Protein AF-A0A1L3J2H9-F1 (afdb_monomer_lite)

Sequence (93 aa):
MCKISDKIKFCSCKLKKKDGYKHYWVHFRYNKNIEEFAMGEPVMPTYLMDSDFVINESTLLFRLNEPDAFDFQTNFKSKDKILIVINDSEKSD

Structure (mmCIF, N/CA/C/O backbone):
data_AF-A0A1L3J2H9-F1
#
_entry.id   AF-A0A1L3J2H9-F1
#
loop_
_atom_site.group_PDB
_atom_site.id
_atom_site.type_symbol
_atom_site.label_atom_id
_atom_site.label_alt_id
_atom_site.label_comp_id
_atom_site.label_asym_id
_atom_site.label_entity_id
_atom_site.label_seq_id
_atom_site.pdbx_PDB_ins_code
_atom_site.Cartn_x
_atom_site.Cartn_y
_atom_site.Cartn_z
_atom_site.occupancy
_atom_site.B_iso_or_equiv
_atom_site.auth_seq_id
_atom_site.auth_comp_id
_atom_site.auth_asym_id
_atom_site.auth_atom_id
_atom_site.pdbx_PDB_model_num
ATOM 1 N N . MET A 1 1 ? 20.306 1.733 -6.108 1.00 65.25 1 MET A N 1
ATOM 2 C CA . MET A 1 1 ? 19.239 0.932 -5.470 1.00 65.25 1 MET A CA 1
ATOM 3 C C . MET A 1 1 ? 18.573 0.134 -6.582 1.00 65.25 1 MET A C 1
ATOM 5 O O . MET A 1 1 ? 18.733 0.517 -7.730 1.00 65.25 1 MET A O 1
ATOM 9 N N . CYS A 1 2 ? 17.940 -1.000 -6.296 1.00 76.69 2 CYS A N 1
ATOM 10 C CA . CYS A 1 2 ? 17.335 -1.827 -7.343 1.00 76.69 2 CYS A CA 1
ATOM 11 C C . CYS A 1 2 ? 15.929 -1.336 -7.714 1.00 76.69 2 CYS A C 1
ATOM 13 O O . CYS A 1 2 ? 15.201 -0.801 -6.871 1.00 76.69 2 CYS A O 1
ATOM 15 N N . LYS A 1 3 ? 15.515 -1.588 -8.960 1.00 86.56 3 LYS A N 1
ATOM 16 C CA . LYS A 1 3 ? 14.140 -1.359 -9.409 1.00 86.56 3 LYS A CA 1
ATOM 17 C C . LYS A 1 3 ? 13.193 -2.389 -8.792 1.00 86.56 3 LYS A C 1
ATOM 19 O O . LYS A 1 3 ? 13.366 -3.598 -8.949 1.00 86.56 3 LYS A O 1
ATOM 24 N N . ILE A 1 4 ? 12.169 -1.895 -8.114 1.00 87.31 4 ILE A N 1
ATOM 25 C CA . ILE A 1 4 ? 11.154 -2.693 -7.433 1.00 87.31 4 ILE A CA 1
ATOM 26 C C . ILE A 1 4 ? 10.181 -3.299 -8.450 1.00 87.31 4 ILE A C 1
ATOM 28 O O . ILE A 1 4 ? 9.791 -2.656 -9.424 1.00 87.31 4 ILE A O 1
ATOM 32 N N . SER A 1 5 ? 9.759 -4.544 -8.209 1.00 88.88 5 SER A N 1
ATOM 33 C CA . SER A 1 5 ? 8.705 -5.179 -9.002 1.00 88.88 5 SER A CA 1
ATOM 34 C C . SER A 1 5 ? 7.324 -4.620 -8.655 1.00 88.88 5 SER A C 1
ATOM 36 O O . 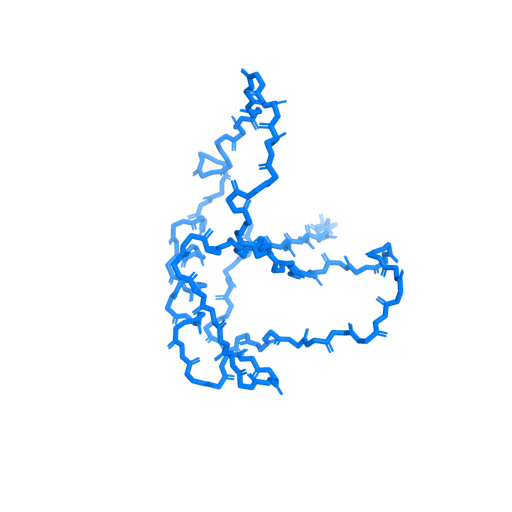SER A 1 5 ? 6.953 -4.486 -7.491 1.00 88.88 5 SER A O 1
ATOM 38 N N . ASP A 1 6 ? 6.522 -4.413 -9.690 1.00 91.00 6 ASP A N 1
ATOM 39 C CA . ASP A 1 6 ? 5.090 -4.116 -9.632 1.00 91.00 6 ASP A CA 1
ATOM 40 C C . ASP A 1 6 ? 4.231 -5.268 -9.073 1.00 91.00 6 ASP A C 1
ATOM 42 O O . ASP A 1 6 ? 3.057 -5.075 -8.789 1.00 91.00 6 ASP A O 1
ATOM 46 N N . LYS A 1 7 ? 4.798 -6.461 -8.857 1.00 92.31 7 LYS A N 1
ATOM 47 C CA . LYS A 1 7 ? 4.077 -7.669 -8.412 1.00 92.31 7 LYS A CA 1
ATOM 48 C C . LYS A 1 7 ? 4.288 -8.019 -6.938 1.00 92.31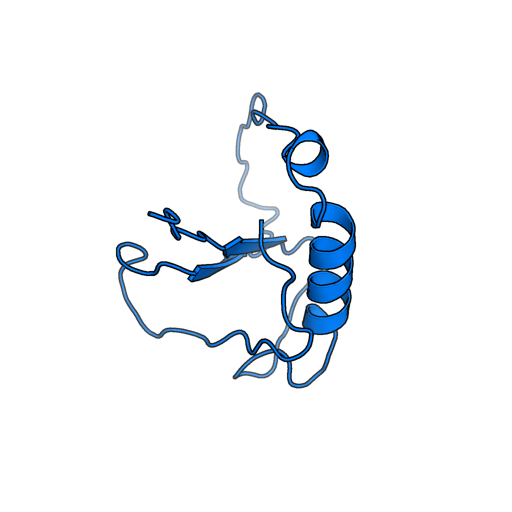 7 LYS A C 1
ATOM 50 O O . LYS A 1 7 ? 3.985 -9.137 -6.520 1.00 92.31 7 LYS A O 1
ATOM 55 N N . ILE A 1 8 ? 4.826 -7.102 -6.130 1.00 90.50 8 ILE A N 1
ATOM 56 C CA . ILE A 1 8 ? 5.057 -7.345 -4.695 1.00 90.50 8 ILE A CA 1
ATOM 57 C C . ILE A 1 8 ? 3.748 -7.687 -3.980 1.00 90.50 8 ILE A C 1
ATOM 59 O O . ILE A 1 8 ? 2.709 -7.094 -4.253 1.00 90.50 8 ILE A O 1
ATOM 63 N N . LYS A 1 9 ? 3.794 -8.618 -3.024 1.00 91.56 9 LYS A N 1
ATOM 64 C CA . LYS A 1 9 ? 2.666 -8.914 -2.137 1.00 91.56 9 LYS A CA 1
ATOM 65 C C . LYS A 1 9 ? 3.025 -8.599 -0.689 1.00 91.56 9 LYS A C 1
ATOM 67 O O . LYS A 1 9 ? 3.985 -9.149 -0.147 1.00 91.56 9 LYS A O 1
ATOM 72 N N . PHE A 1 10 ? 2.250 -7.725 -0.060 1.00 90.62 10 PHE A N 1
ATOM 73 C CA . PHE A 1 10 ? 2.441 -7.295 1.322 1.00 90.62 10 PHE A CA 1
ATOM 74 C C . PHE A 1 10 ? 1.809 -8.308 2.271 1.00 90.62 10 PHE A C 1
ATOM 76 O O . PHE A 1 10 ? 0.610 -8.277 2.531 1.00 90.62 10 PHE A O 1
ATOM 83 N N . CYS A 1 11 ? 2.630 -9.232 2.764 1.00 88.06 11 CYS A N 1
ATOM 84 C CA . CYS A 1 11 ? 2.172 -10.299 3.645 1.00 88.06 11 CYS A CA 1
ATOM 85 C C . CYS A 1 11 ? 2.190 -9.856 5.114 1.00 88.06 11 CYS A C 1
ATOM 87 O O . CYS A 1 11 ? 3.149 -9.223 5.569 1.00 88.06 11 CYS A O 1
ATOM 89 N N . SER A 1 12 ? 1.149 -10.209 5.863 1.00 81.81 12 SER A N 1
ATOM 90 C CA . SER A 1 12 ? 1.043 -10.000 7.301 1.00 81.81 12 SER A CA 1
ATOM 91 C C . SER A 1 12 ? 1.756 -11.126 8.060 1.00 81.81 12 SER A C 1
ATOM 93 O O . SER A 1 12 ? 1.389 -12.299 8.013 1.00 81.81 12 SER A O 1
ATOM 95 N N . CYS A 1 13 ? 2.807 -10.783 8.802 1.00 72.12 13 CYS A N 1
ATOM 96 C CA . CYS A 1 13 ? 3.479 -11.740 9.676 1.00 72.12 13 CYS A CA 1
ATOM 97 C C . CYS A 1 13 ? 2.809 -11.726 11.057 1.00 72.12 13 CYS A C 1
ATOM 99 O O . CYS A 1 13 ? 2.770 -10.692 11.720 1.00 72.12 13 CYS A O 1
ATOM 101 N N . LYS A 1 14 ? 2.345 -12.878 11.558 1.00 64.62 14 LYS A N 1
ATOM 102 C CA . LYS A 1 14 ? 1.795 -13.033 12.928 1.00 64.62 14 LYS A CA 1
ATOM 103 C C . LYS A 1 14 ? 2.870 -12.998 14.036 1.00 64.62 14 LYS A C 1
ATOM 105 O O . LYS A 1 14 ? 2.727 -13.666 15.060 1.00 64.62 14 LYS A O 1
ATOM 110 N N . LEU A 1 15 ? 3.986 -12.298 13.840 1.00 59.25 15 LEU A N 1
ATOM 111 C CA . LEU A 1 15 ? 5.188 -12.488 14.658 1.00 59.25 15 LEU A CA 1
ATOM 112 C C . LEU A 1 15 ? 5.440 -11.339 15.638 1.00 59.25 15 LEU A C 1
ATOM 114 O O . LEU A 1 15 ? 5.283 -10.165 15.325 1.00 59.25 15 LEU A O 1
ATOM 118 N N . LYS A 1 16 ? 5.834 -11.719 16.861 1.00 55.94 16 LYS A N 1
ATOM 119 C CA . LYS A 1 16 ? 5.951 -10.855 18.048 1.00 55.94 16 LYS A CA 1
ATOM 120 C C . LYS A 1 16 ? 7.194 -9.944 18.070 1.00 55.94 16 LYS A C 1
ATOM 122 O O . LYS A 1 16 ? 7.340 -9.179 19.017 1.00 55.94 16 LYS A O 1
ATOM 127 N N . LYS A 1 17 ? 8.095 -10.014 17.080 1.00 57.25 17 LYS A N 1
ATOM 128 C CA . LYS A 1 17 ? 9.318 -9.188 17.011 1.00 57.25 17 LYS A CA 1
ATOM 129 C C . LYS A 1 17 ? 9.567 -8.669 15.594 1.00 57.25 17 LYS A C 1
ATOM 131 O O . LYS A 1 17 ? 9.482 -9.437 14.641 1.00 57.25 17 LYS A O 1
ATOM 136 N N . LYS A 1 18 ? 9.888 -7.371 15.493 1.00 56.25 18 LYS A N 1
ATOM 137 C CA . LYS A 1 18 ? 10.344 -6.693 14.263 1.00 56.25 18 LYS A CA 1
ATOM 138 C C . LYS A 1 18 ? 11.763 -7.113 13.855 1.00 56.25 18 LYS A C 1
ATOM 140 O O . LYS A 1 18 ? 12.098 -7.046 12.677 1.00 56.25 18 LYS A O 1
ATOM 145 N N . ASP A 1 19 ? 12.574 -7.549 14.816 1.00 57.91 19 ASP A N 1
ATOM 146 C CA . ASP A 1 19 ? 13.992 -7.836 14.605 1.00 57.91 19 ASP A CA 1
ATOM 147 C C . ASP A 1 19 ? 14.173 -9.112 13.771 1.00 57.91 19 ASP A C 1
ATOM 149 O O . ASP A 1 19 ? 13.794 -10.201 14.205 1.00 57.91 19 ASP A O 1
ATOM 153 N N . GLY A 1 20 ? 14.749 -8.972 12.572 1.00 64.25 20 GLY A N 1
ATOM 154 C CA . GLY A 1 20 ? 15.181 -10.100 11.736 1.00 64.25 20 GLY A CA 1
ATOM 155 C C . GLY A 1 20 ? 14.732 -10.080 10.271 1.00 64.25 20 GLY A C 1
ATOM 156 O O . GLY A 1 20 ? 15.219 -10.900 9.497 1.00 64.25 20 GLY A O 1
ATOM 157 N N . TYR A 1 21 ? 13.850 -9.165 9.853 1.00 73.31 21 TYR A N 1
ATOM 158 C CA . TYR A 1 21 ? 13.397 -9.098 8.456 1.00 73.31 21 TYR A CA 1
ATOM 159 C C . TYR A 1 21 ? 14.205 -8.098 7.630 1.00 73.31 21 TYR A C 1
ATOM 161 O O . TYR A 1 21 ? 14.237 -6.908 7.941 1.00 73.31 21 TYR A O 1
ATOM 169 N N . LYS A 1 22 ? 14.809 -8.579 6.534 1.00 81.38 22 LYS A N 1
ATOM 170 C CA . LYS A 1 22 ? 15.525 -7.743 5.552 1.00 81.38 22 LYS A CA 1
ATOM 171 C C . LYS A 1 22 ? 14.589 -6.711 4.911 1.00 81.38 22 LYS A C 1
ATOM 173 O O . LYS A 1 22 ? 14.930 -5.534 4.832 1.00 81.38 22 LYS A O 1
ATOM 178 N N . HIS A 1 23 ? 13.390 -7.141 4.525 1.00 85.62 23 HIS A N 1
ATOM 179 C CA . HIS A 1 23 ? 12.342 -6.287 3.974 1.00 85.62 23 HIS A CA 1
ATOM 180 C C . HIS A 1 23 ? 11.075 -6.455 4.805 1.00 85.62 23 HIS A C 1
ATOM 182 O O . HIS A 1 23 ? 10.681 -7.583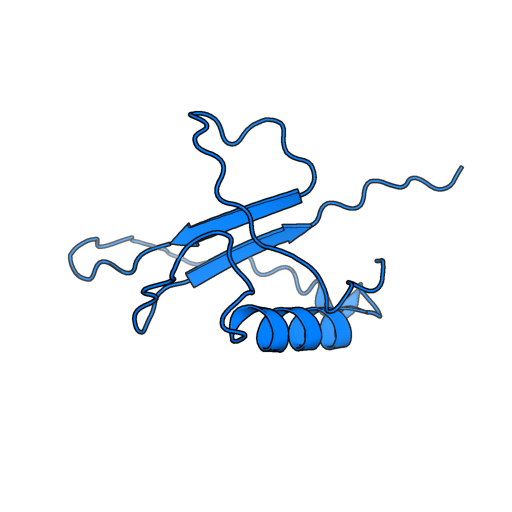 5.109 1.00 85.62 23 HIS A O 1
ATOM 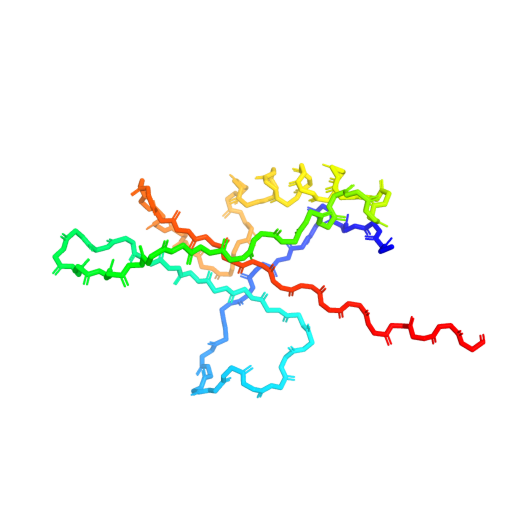188 N N . TYR A 1 24 ? 10.443 -5.351 5.185 1.00 87.56 24 TYR A N 1
ATOM 189 C CA . TYR A 1 24 ? 9.218 -5.380 5.976 1.00 87.56 24 TYR A CA 1
ATOM 190 C C . TYR A 1 24 ? 8.375 -4.135 5.728 1.00 87.56 24 TYR A C 1
ATOM 192 O O . TYR A 1 24 ? 8.831 -3.147 5.158 1.00 87.56 24 TYR A O 1
ATOM 200 N N . TRP A 1 25 ? 7.132 -4.177 6.191 1.00 88.69 25 TRP A N 1
ATOM 201 C CA . TRP A 1 25 ? 6.243 -3.027 6.190 1.00 88.69 25 TRP A CA 1
ATOM 202 C C . TRP A 1 25 ? 5.546 -2.900 7.546 1.00 88.69 25 TRP A C 1
ATOM 204 O O . TRP A 1 25 ? 5.425 -3.871 8.297 1.00 88.69 25 TRP A O 1
ATOM 214 N N . VAL A 1 26 ? 5.126 -1.685 7.887 1.00 87.75 26 VAL A N 1
ATOM 215 C CA . VAL A 1 26 ? 4.433 -1.368 9.138 1.00 87.75 26 VAL A CA 1
ATOM 216 C C . VAL A 1 26 ? 3.227 -0.497 8.824 1.00 87.75 26 VAL A C 1
ATOM 218 O O . VAL A 1 26 ? 3.351 0.515 8.136 1.00 87.75 26 VAL A O 1
ATOM 221 N N . HIS A 1 27 ? 2.067 -0.865 9.367 1.00 88.56 27 HIS A N 1
ATOM 222 C CA . HIS A 1 27 ? 0.869 -0.031 9.336 1.00 88.56 27 HIS A CA 1
ATOM 223 C C . HIS A 1 27 ? 0.743 0.776 10.622 1.00 88.56 27 HIS A C 1
ATOM 225 O O . HIS A 1 27 ? 0.605 0.216 11.710 1.00 88.56 27 HIS A O 1
ATOM 231 N N . PHE A 1 28 ? 0.748 2.095 10.485 1.00 87.50 28 PHE A N 1
ATOM 232 C CA . PHE A 1 28 ? 0.453 3.029 11.559 1.00 87.50 28 PHE A CA 1
ATOM 233 C C . PHE A 1 28 ? -0.985 3.523 11.411 1.00 87.50 28 PHE A C 1
ATOM 235 O O . PHE A 1 28 ? -1.329 4.220 10.452 1.00 87.50 28 PHE A O 1
ATOM 242 N N . ARG A 1 29 ? -1.832 3.155 12.376 1.00 89.00 29 ARG A N 1
ATOM 243 C CA . ARG A 1 29 ? -3.219 3.618 12.455 1.00 89.00 29 ARG A CA 1
ATOM 244 C C . ARG A 1 29 ? -3.252 5.005 13.086 1.00 89.00 29 ARG A C 1
ATOM 246 O O . ARG A 1 29 ? -2.794 5.167 14.216 1.00 89.00 29 ARG A O 1
ATOM 253 N N . TYR A 1 30 ? -3.839 5.981 12.396 1.00 88.31 30 TYR A N 1
ATOM 254 C CA . TYR A 1 30 ? -3.985 7.317 12.974 1.00 88.31 30 TYR A CA 1
ATOM 255 C C . TYR A 1 30 ? -4.924 7.290 14.188 1.00 88.31 30 TYR A C 1
ATOM 257 O O . TYR A 1 30 ? -6.055 6.802 14.107 1.00 88.31 30 TYR A O 1
ATOM 265 N N . ASN A 1 31 ? -4.468 7.854 15.307 1.00 87.62 31 ASN A N 1
ATOM 266 C CA . ASN A 1 31 ? -5.260 8.014 16.519 1.00 87.62 31 ASN A CA 1
ATOM 267 C C . ASN A 1 31 ? -5.209 9.472 16.985 1.00 87.62 31 ASN A C 1
ATOM 269 O O . ASN A 1 31 ? -4.195 9.936 17.492 1.00 87.62 31 ASN A O 1
ATOM 273 N N . LYS A 1 32 ? -6.336 10.177 16.848 1.00 84.81 32 LYS A N 1
ATOM 274 C CA . LYS A 1 32 ? -6.474 11.590 17.236 1.00 84.81 32 LYS A CA 1
ATOM 275 C C . LYS A 1 32 ? -6.303 11.858 18.738 1.00 84.81 32 LYS A C 1
ATOM 277 O O . LYS A 1 32 ? -6.144 13.009 19.111 1.00 84.81 32 LYS A O 1
ATOM 282 N N . ASN A 1 33 ? -6.405 10.826 19.577 1.00 85.81 33 ASN A N 1
ATOM 283 C CA . ASN A 1 33 ? -6.304 10.948 21.031 1.00 85.81 33 ASN A CA 1
ATOM 284 C C . ASN A 1 33 ? -4.868 10.729 21.535 1.00 85.81 33 ASN A C 1
ATOM 286 O O . ASN A 1 33 ? -4.635 10.810 22.737 1.00 85.81 33 ASN A O 1
ATOM 290 N N . ILE A 1 34 ? -3.931 10.379 20.648 1.00 80.75 34 ILE A N 1
ATOM 291 C CA . ILE A 1 34 ? -2.517 10.263 20.993 1.00 80.75 34 ILE A CA 1
ATOM 292 C C . ILE A 1 34 ? -1.858 11.582 20.602 1.00 80.75 34 ILE A C 1
ATOM 294 O O . ILE A 1 34 ? -1.712 11.886 19.419 1.00 80.75 34 ILE A O 1
ATOM 298 N N . GLU A 1 35 ? -1.479 12.364 21.605 1.00 69.88 35 GLU A N 1
ATOM 299 C CA . GLU A 1 35 ? -0.642 13.544 21.421 1.00 69.88 35 GLU A CA 1
ATOM 300 C C . GLU A 1 35 ? 0.826 13.103 21.403 1.00 69.88 35 GLU A C 1
ATOM 302 O O . GLU A 1 35 ? 1.475 12.985 22.440 1.00 69.88 35 GLU A O 1
ATOM 307 N N . GLU A 1 36 ? 1.359 12.806 20.217 1.00 67.69 36 GLU A N 1
ATOM 308 C CA . GLU A 1 36 ? 2.807 12.667 20.048 1.00 67.69 36 GLU A CA 1
ATOM 309 C C . GLU A 1 36 ? 3.426 14.065 19.950 1.00 67.69 36 GLU A C 1
ATOM 311 O O . GLU A 1 36 ? 3.254 14.778 18.960 1.00 67.69 36 GLU A O 1
ATOM 316 N N . PHE A 1 37 ? 4.148 14.472 20.995 1.00 64.12 37 PHE A N 1
ATOM 317 C CA . PHE A 1 37 ? 4.952 15.689 20.966 1.00 64.12 37 PHE A CA 1
ATOM 318 C C . PHE A 1 37 ? 6.224 15.431 20.148 1.00 64.12 37 PHE A C 1
ATOM 320 O O . PHE A 1 37 ? 7.204 14.882 20.653 1.00 64.12 37 PHE A O 1
ATOM 327 N N . ALA A 1 38 ? 6.205 15.809 18.871 1.00 70.44 38 ALA A N 1
ATOM 328 C CA . ALA A 1 38 ? 7.366 15.751 17.990 1.00 70.44 38 ALA A CA 1
ATOM 329 C C . ALA A 1 38 ? 7.891 17.169 17.727 1.00 70.44 38 ALA A C 1
ATOM 331 O O . ALA A 1 38 ? 7.179 18.010 17.185 1.00 70.44 38 ALA A O 1
ATOM 332 N N . MET A 1 39 ? 9.149 17.437 18.093 1.00 73.50 39 MET A N 1
ATOM 333 C CA . MET A 1 39 ? 9.814 18.718 17.791 1.00 73.50 39 MET A CA 1
ATOM 334 C C . MET A 1 39 ? 10.323 18.796 16.341 1.00 73.50 39 MET A C 1
ATOM 336 O O . MET A 1 39 ? 10.635 19.878 15.853 1.00 73.50 39 MET A O 1
ATOM 340 N N . GLY A 1 40 ? 10.402 17.655 15.652 1.00 68.81 40 GLY A N 1
ATOM 341 C CA . GLY A 1 40 ? 10.831 17.534 14.263 1.00 68.81 40 GLY A CA 1
ATOM 342 C C . GLY A 1 40 ? 11.199 16.091 13.916 1.00 68.81 40 GLY A C 1
ATOM 343 O O . GLY A 1 40 ? 11.363 15.256 14.805 1.00 68.81 40 GLY A O 1
ATOM 344 N N . GLU A 1 41 ? 11.337 15.806 12.624 1.00 71.69 41 GLU A N 1
ATOM 345 C CA . GLU A 1 41 ? 11.814 14.524 12.099 1.00 71.69 41 GLU A CA 1
ATOM 346 C C . GLU A 1 41 ? 13.019 14.797 11.184 1.00 71.69 41 GLU A C 1
ATOM 348 O O . GLU A 1 41 ? 12.921 15.654 10.300 1.00 71.69 41 GLU A O 1
ATOM 353 N N . PRO A 1 42 ? 14.173 14.134 11.385 1.00 69.81 42 PRO A N 1
ATOM 354 C CA . PRO A 1 42 ? 15.288 14.258 10.460 1.00 69.81 42 PRO A CA 1
ATOM 355 C C . PRO A 1 42 ? 14.900 13.632 9.116 1.00 69.81 42 PRO A C 1
ATOM 357 O O . PRO A 1 42 ? 14.731 12.420 9.009 1.00 69.81 42 PRO A O 1
ATOM 360 N N . VAL A 1 43 ? 14.786 14.458 8.078 1.00 69.06 43 VAL A N 1
ATOM 361 C CA . VAL A 1 43 ? 14.528 13.990 6.712 1.00 69.06 43 VAL A CA 1
ATOM 362 C C . VAL A 1 43 ? 15.858 13.861 5.979 1.00 69.06 43 VAL A C 1
ATOM 364 O O . VAL A 1 43 ? 16.515 14.856 5.679 1.00 69.06 43 VAL A O 1
ATOM 367 N N . MET A 1 44 ? 16.254 12.627 5.676 1.00 66.44 44 MET A N 1
ATOM 368 C CA . MET A 1 44 ? 17.342 12.344 4.738 1.00 66.44 44 MET A CA 1
ATOM 369 C C . MET A 1 44 ? 16.748 12.293 3.321 1.00 66.44 44 MET A C 1
ATOM 371 O O . MET A 1 44 ? 15.896 11.439 3.069 1.00 66.44 44 MET A O 1
ATOM 375 N N . PRO A 1 45 ? 17.151 13.177 2.389 1.00 68.56 45 PRO A N 1
ATOM 376 C CA . PRO A 1 45 ? 16.621 13.202 1.029 1.00 68.56 45 PRO A CA 1
ATOM 377 C C . PRO A 1 45 ? 17.222 12.060 0.196 1.00 68.56 45 PRO A C 1
ATOM 379 O O . PRO A 1 45 ? 18.055 12.275 -0.682 1.00 68.56 45 PRO A O 1
ATOM 382 N N . THR A 1 46 ? 16.811 10.823 0.474 1.00 70.69 46 THR A N 1
ATOM 383 C CA . THR A 1 46 ? 17.290 9.617 -0.226 1.00 70.69 46 THR A CA 1
ATOM 384 C C . THR A 1 46 ? 17.002 9.655 -1.726 1.00 70.69 46 THR A C 1
ATOM 386 O O . THR A 1 46 ? 17.773 9.099 -2.502 1.00 70.69 46 THR A O 1
ATOM 389 N N . TYR A 1 47 ? 15.977 10.402 -2.149 1.00 66.94 47 TYR A N 1
ATOM 390 C CA . TYR A 1 47 ? 15.667 10.671 -3.556 1.00 66.94 47 TYR A CA 1
ATOM 391 C C . TYR A 1 47 ? 16.805 11.344 -4.338 1.00 66.94 47 TYR A C 1
ATOM 393 O O . TYR A 1 47 ? 16.847 11.234 -5.558 1.00 66.94 47 TYR A O 1
ATOM 401 N N . LEU A 1 48 ? 17.729 12.040 -3.664 1.00 67.88 48 LEU A N 1
ATOM 402 C CA . LEU A 1 48 ? 18.906 12.633 -4.310 1.00 67.88 48 LEU A CA 1
ATOM 403 C C . LEU A 1 48 ? 20.004 11.603 -4.596 1.00 67.88 48 LEU A C 1
ATOM 405 O O . LEU A 1 48 ? 20.889 11.869 -5.405 1.00 67.88 48 LEU A O 1
ATOM 409 N N . MET A 1 49 ? 19.983 10.462 -3.906 1.00 73.50 49 MET A N 1
ATOM 410 C CA . MET A 1 49 ? 21.036 9.446 -3.976 1.00 73.50 49 MET A CA 1
ATOM 411 C C . MET A 1 49 ? 20.594 8.164 -4.678 1.00 73.50 49 MET A C 1
ATOM 413 O O . MET A 1 49 ? 21.443 7.400 -5.131 1.00 73.50 49 MET A O 1
ATOM 417 N N . ASP A 1 50 ? 19.288 7.928 -4.790 1.00 77.50 50 ASP A N 1
ATOM 418 C CA . ASP A 1 50 ? 18.740 6.772 -5.485 1.00 77.50 50 ASP A CA 1
ATOM 419 C C . ASP A 1 50 ? 18.117 7.159 -6.833 1.00 77.50 50 ASP A C 1
ATOM 421 O O . ASP A 1 50 ? 17.059 7.785 -6.894 1.00 77.50 50 ASP A O 1
ATOM 425 N N . SER A 1 51 ? 18.758 6.722 -7.921 1.00 80.75 51 SER A N 1
ATOM 426 C CA . SER A 1 51 ? 18.289 6.913 -9.297 1.00 80.75 51 SER A CA 1
ATOM 427 C C . SER A 1 51 ? 16.911 6.308 -9.563 1.00 80.75 51 SER A C 1
ATOM 429 O O . SER A 1 51 ? 16.192 6.805 -10.428 1.00 80.75 51 SER A O 1
ATOM 431 N N . ASP A 1 52 ? 16.538 5.258 -8.827 1.00 85.25 52 ASP A N 1
ATOM 432 C CA . ASP A 1 52 ? 15.260 4.570 -8.997 1.00 85.25 52 ASP A CA 1
ATOM 433 C C . ASP A 1 52 ? 14.186 5.061 -8.018 1.00 85.25 52 ASP A C 1
ATOM 435 O O . ASP A 1 52 ? 13.058 4.572 -8.080 1.00 85.25 52 ASP A O 1
ATOM 439 N N . PHE A 1 53 ? 14.476 6.054 -7.162 1.00 84.31 53 PHE A N 1
ATOM 440 C CA . PHE A 1 53 ? 13.569 6.493 -6.094 1.00 84.31 53 PHE A CA 1
ATOM 441 C C . PHE A 1 53 ? 12.166 6.812 -6.613 1.00 84.31 53 PHE A C 1
ATOM 443 O O . PHE A 1 53 ? 11.186 6.260 -6.123 1.00 84.31 53 PHE A O 1
ATOM 450 N N . VAL A 1 54 ? 12.064 7.660 -7.641 1.00 87.19 54 VAL A N 1
ATOM 451 C CA . VAL A 1 54 ? 10.776 8.125 -8.190 1.00 87.19 54 VAL A CA 1
ATOM 452 C C . VAL A 1 54 ? 9.990 6.975 -8.824 1.00 87.19 54 VAL A C 1
ATOM 454 O O . VAL A 1 54 ? 8.767 6.884 -8.683 1.00 87.19 54 VAL A O 1
ATOM 457 N N . ILE A 1 55 ? 10.691 6.075 -9.518 1.00 90.25 55 ILE A N 1
ATOM 458 C CA . ILE A 1 55 ? 10.081 4.913 -10.175 1.00 90.25 55 ILE A CA 1
ATOM 459 C C . ILE A 1 55 ? 9.584 3.928 -9.117 1.00 90.25 55 ILE A C 1
ATOM 461 O O . ILE A 1 55 ? 8.461 3.430 -9.214 1.00 90.25 55 ILE A O 1
ATOM 465 N N . ASN A 1 56 ? 10.393 3.675 -8.094 1.00 88.81 56 ASN A N 1
ATOM 466 C CA . ASN A 1 56 ? 10.087 2.792 -6.978 1.00 88.81 56 ASN A CA 1
ATOM 467 C C . ASN A 1 56 ? 8.931 3.330 -6.128 1.00 88.81 56 ASN A C 1
ATOM 469 O O . ASN A 1 56 ? 8.002 2.581 -5.830 1.00 88.81 56 ASN A O 1
ATOM 473 N N . GLU A 1 57 ? 8.945 4.623 -5.802 1.00 88.06 57 GLU A N 1
ATOM 474 C CA . GLU A 1 57 ? 7.860 5.312 -5.101 1.00 88.06 57 GLU A CA 1
ATOM 475 C C . GLU A 1 57 ? 6.546 5.166 -5.872 1.00 88.06 57 GLU A C 1
ATOM 477 O O . GLU A 1 57 ? 5.559 4.674 -5.324 1.00 88.06 57 GLU A O 1
ATOM 482 N N . SER A 1 58 ? 6.550 5.503 -7.164 1.00 91.31 58 SER A N 1
ATOM 483 C CA . SER A 1 58 ? 5.361 5.391 -8.015 1.00 91.31 58 SER A CA 1
ATOM 484 C C . SER A 1 58 ? 4.861 3.946 -8.101 1.00 91.31 58 SER A C 1
ATOM 486 O O . SER A 1 58 ? 3.671 3.690 -7.933 1.00 91.31 58 SER A O 1
ATOM 488 N N . THR A 1 59 ? 5.767 2.985 -8.307 1.00 93.25 59 THR A N 1
ATOM 489 C CA . THR A 1 59 ? 5.435 1.553 -8.410 1.00 93.25 59 THR A CA 1
ATOM 490 C C . THR A 1 59 ? 4.785 1.041 -7.126 1.00 93.25 59 THR A C 1
ATOM 492 O O . THR A 1 59 ? 3.746 0.382 -7.179 1.00 93.25 59 THR A O 1
ATOM 495 N N . LEU A 1 60 ? 5.350 1.379 -5.964 1.00 92.00 60 LEU A N 1
ATOM 496 C CA . LEU A 1 60 ? 4.788 0.999 -4.670 1.00 92.00 60 LEU A CA 1
ATOM 497 C C . LEU A 1 60 ? 3.437 1.675 -4.420 1.00 92.00 60 LEU A C 1
ATOM 499 O O . LEU A 1 60 ? 2.515 1.010 -3.954 1.00 92.00 60 LEU A O 1
ATOM 503 N N . LEU A 1 61 ? 3.294 2.962 -4.752 1.00 90.94 61 LEU A N 1
ATOM 504 C CA . LEU A 1 61 ? 2.030 3.686 -4.601 1.00 90.94 61 LEU A CA 1
ATOM 505 C C . LEU A 1 61 ? 0.913 3.060 -5.437 1.00 90.94 61 LEU A C 1
ATOM 507 O O . LEU A 1 61 ? -0.177 2.839 -4.911 1.00 90.94 61 LEU A O 1
ATOM 511 N N . PHE A 1 62 ? 1.170 2.733 -6.706 1.00 93.31 62 PHE A N 1
ATOM 512 C CA . PHE A 1 62 ? 0.183 2.031 -7.528 1.00 93.31 62 PHE A CA 1
ATOM 513 C C . PHE A 1 62 ? -0.150 0.668 -6.933 1.00 93.31 62 PHE A C 1
ATOM 515 O O . PHE A 1 62 ? -1.324 0.376 -6.700 1.00 93.31 62 PHE A O 1
ATOM 522 N N . ARG A 1 63 ? 0.876 -0.116 -6.582 1.00 93.81 63 ARG A N 1
ATOM 523 C CA . ARG A 1 63 ? 0.682 -1.462 -6.048 1.00 93.81 63 ARG A CA 1
ATOM 524 C C . ARG A 1 63 ? -0.125 -1.470 -4.751 1.00 93.81 63 ARG A C 1
ATOM 526 O O . ARG A 1 63 ? -0.995 -2.312 -4.597 1.00 93.81 63 ARG A O 1
ATOM 533 N N . LEU A 1 64 ? 0.092 -0.526 -3.835 1.00 90.88 64 LEU A N 1
ATOM 534 C CA . LEU A 1 64 ? -0.656 -0.431 -2.570 1.00 90.88 64 LEU A CA 1
ATOM 535 C C . LEU A 1 64 ? -2.168 -0.209 -2.749 1.00 90.88 64 LEU A C 1
ATOM 537 O O . LEU A 1 64 ? -2.930 -0.512 -1.830 1.00 90.88 64 LEU A O 1
ATOM 541 N N . ASN A 1 65 ? -2.594 0.330 -3.895 1.00 88.62 65 ASN A N 1
ATOM 542 C CA . ASN A 1 65 ? -3.999 0.608 -4.196 1.00 88.62 65 ASN A CA 1
ATOM 543 C C . ASN A 1 65 ? -4.702 -0.543 -4.937 1.00 88.62 65 ASN A C 1
ATOM 545 O O . ASN A 1 65 ? -5.904 -0.464 -5.191 1.00 88.62 65 ASN A O 1
ATOM 549 N N . GLU A 1 66 ? -3.985 -1.617 -5.271 1.00 91.81 66 GLU A N 1
ATOM 550 C CA . GLU A 1 66 ? -4.569 -2.792 -5.913 1.00 91.81 66 GLU A CA 1
ATOM 551 C C . GLU A 1 66 ? -5.254 -3.715 -4.887 1.00 91.81 66 GLU A C 1
ATOM 553 O O . GLU A 1 66 ? -4.763 -3.893 -3.767 1.00 91.81 66 GLU A O 1
ATOM 558 N N . PRO A 1 67 ? -6.392 -4.341 -5.241 1.00 88.62 67 PRO A N 1
ATOM 559 C CA . PRO A 1 67 ? -7.206 -5.103 -4.292 1.00 88.62 67 PRO A CA 1
ATOM 560 C C . PRO A 1 67 ? -6.511 -6.360 -3.749 1.00 88.62 67 PRO A C 1
ATOM 562 O O . PRO A 1 67 ? -6.860 -6.833 -2.669 1.00 88.62 67 PRO A O 1
ATOM 565 N N . ASP A 1 68 ? -5.535 -6.908 -4.473 1.00 91.38 68 ASP A N 1
ATOM 566 C CA . ASP A 1 68 ? -4.791 -8.119 -4.115 1.00 91.38 68 ASP A CA 1
ATOM 567 C C . ASP A 1 68 ? -3.361 -7.825 -3.619 1.00 91.38 68 ASP A C 1
ATOM 569 O O . ASP A 1 68 ? -2.528 -8.736 -3.509 1.00 91.38 68 ASP A O 1
ATOM 573 N N . ALA A 1 69 ? -3.070 -6.556 -3.314 1.00 93.06 69 ALA A N 1
ATOM 574 C CA . ALA A 1 69 ? -1.776 -6.103 -2.815 1.00 93.06 69 ALA A CA 1
ATOM 575 C C . ALA A 1 69 ? -1.383 -6.737 -1.485 1.00 93.06 69 ALA A C 1
ATOM 577 O O . ALA A 1 69 ? -0.206 -7.010 -1.245 1.00 93.06 69 ALA A O 1
ATOM 578 N N . PHE A 1 70 ? -2.373 -7.017 -0.646 1.00 92.44 70 PHE A N 1
ATOM 579 C CA . PHE A 1 70 ? -2.195 -7.582 0.682 1.00 92.44 70 PHE A CA 1
ATOM 580 C C . PHE A 1 70 ? -2.718 -9.019 0.733 1.00 92.44 70 PHE A C 1
ATOM 582 O O . PHE A 1 70 ? -3.557 -9.440 -0.064 1.00 92.44 70 PHE A O 1
ATOM 589 N N . ASP A 1 71 ? -2.220 -9.797 1.688 1.00 90.62 71 ASP A N 1
ATOM 590 C CA . ASP A 1 71 ? -2.720 -11.141 2.005 1.00 90.62 71 ASP A CA 1
ATOM 591 C C . ASP A 1 71 ? -4.037 -11.133 2.807 1.00 90.62 71 ASP A C 1
ATOM 593 O O . ASP A 1 71 ? -4.586 -12.191 3.110 1.00 90.62 71 ASP A O 1
ATOM 597 N N . PHE A 1 72 ? -4.562 -9.951 3.133 1.00 87.62 72 PHE A N 1
ATOM 598 C CA . PHE A 1 72 ? -5.841 -9.754 3.809 1.00 87.62 72 PHE A CA 1
ATOM 599 C C . PHE A 1 72 ? -6.621 -8.596 3.179 1.00 87.62 72 PHE A C 1
ATOM 601 O O . PHE A 1 72 ? -6.056 -7.725 2.520 1.00 87.62 72 PHE A O 1
ATOM 608 N N . GLN A 1 73 ? -7.933 -8.555 3.427 1.00 84.19 73 GLN A N 1
ATOM 609 C CA . GLN A 1 73 ? -8.764 -7.430 3.007 1.00 84.19 73 GLN A CA 1
ATOM 610 C C . GLN A 1 73 ? -8.418 -6.187 3.832 1.00 84.19 73 GLN A C 1
ATOM 612 O O . GLN A 1 73 ? -8.656 -6.135 5.042 1.00 84.19 73 GLN A O 1
ATOM 617 N N . THR A 1 74 ? -7.846 -5.179 3.181 1.00 80.88 74 THR A N 1
ATOM 618 C CA . THR A 1 74 ? -7.419 -3.955 3.855 1.00 80.88 74 THR A CA 1
ATOM 619 C C . THR A 1 74 ? -8.606 -3.056 4.195 1.00 80.88 74 THR A C 1
ATOM 621 O O . THR A 1 74 ? -9.593 -2.962 3.472 1.00 80.88 74 THR A O 1
ATOM 624 N N . ASN A 1 75 ? -8.510 -2.377 5.338 1.00 84.69 75 ASN A N 1
ATOM 625 C CA . ASN A 1 75 ? -9.444 -1.330 5.758 1.00 84.69 75 ASN A CA 1
ATOM 626 C C . ASN A 1 75 ? -8.633 -0.117 6.234 1.00 84.69 75 ASN A C 1
ATOM 628 O O . ASN A 1 75 ? -8.607 0.241 7.426 1.00 84.69 75 ASN A O 1
ATOM 632 N N . PHE A 1 76 ? -7.847 0.429 5.304 1.00 87.62 76 PHE A N 1
ATOM 633 C CA . PHE A 1 76 ? -7.084 1.651 5.523 1.00 87.62 76 PHE A CA 1
ATOM 634 C C . PHE A 1 76 ? -8.035 2.835 5.642 1.00 87.62 76 PHE A C 1
ATOM 636 O O . PHE A 1 76 ? -9.047 2.921 4.948 1.00 87.62 76 PHE A O 1
ATOM 643 N N . LYS A 1 77 ? -7.726 3.734 6.571 1.00 89.62 77 LYS A N 1
ATOM 644 C CA . LYS A 1 77 ? -8.502 4.951 6.805 1.00 89.62 77 LYS A CA 1
ATOM 645 C C . LYS A 1 77 ? -7.665 6.159 6.427 1.00 89.62 77 LYS A C 1
ATOM 647 O O . LYS A 1 77 ? -6.438 6.112 6.432 1.00 89.62 77 LYS A O 1
ATOM 652 N N . SER A 1 78 ? -8.345 7.265 6.142 1.00 89.50 78 SER A N 1
ATOM 653 C CA . SER A 1 78 ? -7.682 8.553 5.955 1.00 89.50 78 SER A CA 1
ATOM 654 C C . SER A 1 78 ? -6.720 8.833 7.115 1.00 89.50 78 SER A C 1
ATOM 656 O O . SER A 1 78 ? -7.096 8.656 8.275 1.00 89.50 78 SER A O 1
ATOM 658 N N . LYS A 1 79 ? -5.523 9.336 6.784 1.00 88.81 79 LYS A N 1
ATOM 659 C CA . LYS A 1 79 ? -4.388 9.618 7.689 1.00 88.81 79 LYS A CA 1
ATOM 660 C C . LYS A 1 79 ? -3.594 8.405 8.183 1.00 88.81 79 LYS A C 1
ATOM 662 O O . LYS A 1 79 ? -2.591 8.612 8.865 1.00 88.81 79 LYS A O 1
ATOM 667 N N . ASP A 1 80 ? -3.986 7.179 7.846 1.00 89.50 80 ASP A N 1
ATOM 668 C CA . ASP A 1 80 ? -3.115 6.030 8.089 1.00 89.50 80 ASP A CA 1
ATOM 669 C C . ASP A 1 80 ? -1.804 6.190 7.318 1.00 89.50 80 ASP A C 1
ATOM 671 O O . ASP A 1 80 ? -1.782 6.718 6.204 1.00 89.50 80 ASP A O 1
ATOM 675 N N . LYS A 1 81 ? -0.709 5.722 7.918 1.00 89.06 81 LYS A N 1
ATOM 676 C CA . LYS A 1 81 ? 0.606 5.705 7.278 1.00 89.06 81 LYS A CA 1
ATOM 677 C C . LYS A 1 81 ? 1.070 4.267 7.110 1.00 89.06 81 LYS A C 1
ATOM 679 O O . LYS A 1 81 ? 0.894 3.439 8.006 1.00 89.06 81 LYS A O 1
ATOM 684 N N . ILE A 1 82 ? 1.690 3.983 5.973 1.00 89.12 82 ILE A N 1
ATOM 685 C CA . ILE A 1 82 ? 2.389 2.725 5.728 1.00 89.12 82 ILE A CA 1
ATOM 686 C C . ILE A 1 82 ? 3.865 3.063 5.576 1.00 89.12 82 ILE A C 1
ATOM 688 O O . ILE A 1 82 ? 4.233 3.870 4.728 1.00 89.12 82 ILE A O 1
ATOM 692 N N . LEU A 1 83 ? 4.698 2.455 6.414 1.00 88.38 83 LEU A N 1
ATOM 693 C CA . LEU A 1 83 ? 6.145 2.473 6.247 1.00 88.38 83 LEU A CA 1
ATOM 694 C C . LEU A 1 83 ? 6.545 1.190 5.531 1.00 88.38 83 LEU A C 1
ATOM 696 O O . LEU A 1 83 ? 6.229 0.104 6.013 1.00 88.38 83 LEU A O 1
ATOM 700 N N . ILE A 1 84 ? 7.258 1.316 4.420 1.00 87.69 84 ILE A N 1
ATOM 701 C CA . ILE A 1 84 ? 7.856 0.192 3.703 1.00 87.69 84 ILE A CA 1
ATOM 702 C C . ILE A 1 84 ? 9.366 0.328 3.850 1.00 87.69 84 ILE A C 1
ATOM 704 O O . ILE A 1 84 ? 9.929 1.373 3.536 1.00 87.69 84 ILE A O 1
ATOM 708 N N . VAL A 1 85 ? 10.015 -0.721 4.343 1.00 86.19 85 VAL A N 1
ATOM 709 C CA . VAL A 1 85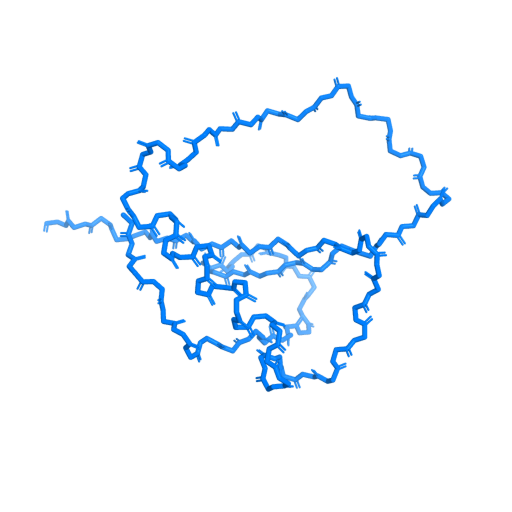 ? 11.465 -0.774 4.511 1.00 86.19 85 VAL A CA 1
ATOM 710 C C . VAL A 1 85 ? 12.017 -1.847 3.594 1.00 86.19 85 VAL A C 1
ATOM 712 O O . VAL A 1 85 ? 11.704 -3.032 3.732 1.00 86.19 85 VAL A O 1
ATOM 715 N N . ILE A 1 8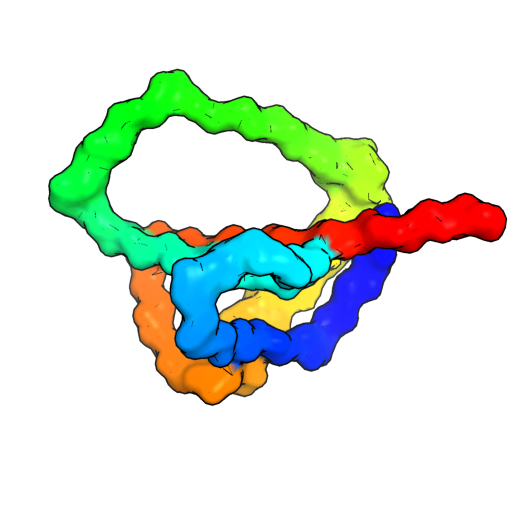6 ? 12.856 -1.417 2.656 1.00 82.62 86 ILE A N 1
ATOM 716 C CA . ILE A 1 86 ? 13.521 -2.282 1.690 1.00 82.62 86 ILE A CA 1
ATOM 717 C C . ILE A 1 86 ? 15.018 -2.116 1.900 1.00 82.62 86 ILE A C 1
ATOM 719 O O . ILE A 1 86 ? 15.607 -1.150 1.430 1.00 82.62 86 ILE A O 1
ATOM 723 N N . ASN A 1 87 ? 15.630 -3.054 2.621 1.00 79.69 87 ASN A N 1
ATOM 724 C CA . ASN A 1 87 ? 17.077 -3.054 2.787 1.00 79.69 87 ASN A CA 1
ATOM 725 C C . ASN A 1 87 ? 17.683 -3.937 1.715 1.00 79.69 87 ASN A C 1
ATOM 727 O O . ASN A 1 87 ? 17.660 -5.158 1.850 1.00 79.69 87 ASN A O 1
ATOM 731 N N . ASP A 1 88 ? 18.211 -3.348 0.652 1.00 71.56 88 ASP A N 1
ATOM 732 C CA . ASP A 1 88 ? 19.060 -4.113 -0.242 1.00 71.56 88 ASP A CA 1
ATOM 733 C C . ASP A 1 88 ? 20.487 -4.109 0.305 1.00 71.56 88 ASP A C 1
ATOM 735 O O . ASP A 1 88 ? 21.124 -3.068 0.428 1.00 71.56 88 ASP A O 1
ATOM 739 N N . SER A 1 89 ? 20.951 -5.276 0.736 1.00 64.62 89 SER A N 1
ATOM 740 C CA . SER A 1 89 ? 22.292 -5.485 1.272 1.00 64.62 89 SER A CA 1
ATOM 741 C C . SER A 1 89 ? 23.137 -6.299 0.298 1.00 64.62 89 SER A C 1
ATOM 743 O O . SER A 1 89 ? 23.895 -7.169 0.727 1.00 64.62 89 SER A O 1
ATOM 745 N N . GLU A 1 90 ? 22.976 -6.087 -1.004 1.00 56.00 90 GLU A N 1
ATOM 746 C CA . GLU A 1 90 ? 23.973 -6.551 -1.960 1.00 56.00 90 GLU A CA 1
ATOM 747 C C . GLU A 1 90 ? 25.177 -5.610 -1.897 1.00 56.00 90 GLU A C 1
ATOM 749 O O . GLU A 1 90 ? 25.225 -4.549 -2.515 1.00 56.00 90 GLU A O 1
ATOM 754 N N . LYS A 1 91 ? 26.176 -6.007 -1.103 1.00 47.56 91 LYS A N 1
ATOM 755 C CA . LYS A 1 91 ? 27.554 -5.718 -1.488 1.00 47.56 91 LYS A CA 1
ATOM 756 C C . LYS A 1 91 ? 27.805 -6.536 -2.749 1.00 47.56 91 LYS A C 1
ATOM 758 O O . LYS A 1 91 ? 27.845 -7.760 -2.673 1.00 47.56 91 LYS A O 1
ATOM 763 N N . SER A 1 92 ? 27.920 -5.872 -3.890 1.00 42.34 92 SER A N 1
ATOM 764 C CA . SER A 1 92 ? 28.623 -6.450 -5.027 1.00 42.34 92 SER A CA 1
ATOM 765 C C . SER A 1 92 ? 30.100 -6.544 -4.636 1.00 42.34 92 SER A C 1
ATOM 767 O O . SER A 1 92 ? 30.749 -5.503 -4.490 1.00 42.34 92 SER A O 1
ATOM 769 N N . ASP A 1 93 ? 30.580 -7.761 -4.384 1.00 36.66 93 ASP A N 1
ATOM 770 C CA . ASP A 1 93 ? 32.006 -8.085 -4.509 1.00 36.66 93 ASP A CA 1
ATOM 771 C C . ASP A 1 93 ? 32.437 -7.988 -5.984 1.00 36.66 93 ASP A C 1
ATOM 773 O O . ASP A 1 93 ? 31.603 -8.308 -6.868 1.00 36.66 93 ASP A O 1
#

Foldseek 3Di:
DDADDLPAAQEDDPDDDPPDDQKHKDKDADDPPDDDDDPDDDDDPCVVVDPCVVVNVVSVVVLVPDQRNYPDGDDDDPPMDMDIDHHDPDPDD

pLDDT: mean 79.81, std 12.72, range [36.66, 93.81]

Organism: NCBI:txid1913577

Secondary structure (DSSP, 8-state):
-PPPPTT--BPPP--S--TT-SEEEEEE---TT-----S------GGGT-TTHHHHHHHHHHHHTSTTSBSS-----TT-EEEEEE-------

Radius of gyration: 15.35 Å; chains: 1; bounding box: 42×32×32 Å